Protein AF-A0A7C5UNW2-F1 (afdb_monomer_lite)

Structure (mmCIF, N/CA/C/O backbone):
data_AF-A0A7C5UNW2-F1
#
_entry.id   AF-A0A7C5UNW2-F1
#
loop_
_atom_site.group_PDB
_atom_site.id
_atom_site.type_symbol
_atom_site.label_atom_id
_atom_site.label_alt_id
_atom_site.label_comp_id
_atom_site.label_asym_id
_atom_site.label_entity_id
_atom_site.label_seq_id
_atom_site.pdbx_PDB_ins_code
_atom_site.Cartn_x
_atom_site.Cartn_y
_atom_site.Cartn_z
_atom_site.occupancy
_atom_site.B_iso_or_equiv
_atom_site.auth_seq_id
_atom_site.auth_comp_id
_atom_site.auth_asym_id
_atom_site.auth_atom_id
_atom_site.pdbx_PDB_model_num
ATOM 1 N N . MET A 1 1 ? 2.645 19.301 -46.862 1.00 43.16 1 MET A N 1
ATOM 2 C CA . MET A 1 1 ? 3.573 18.173 -46.612 1.00 43.16 1 MET A CA 1
ATOM 3 C C . MET A 1 1 ? 3.698 17.966 -45.108 1.00 43.16 1 MET A C 1
ATOM 5 O O . MET A 1 1 ? 4.313 18.787 -44.444 1.00 43.16 1 MET A O 1
ATOM 9 N N . ALA A 1 2 ? 3.049 16.935 -44.562 1.00 54.34 2 ALA A N 1
ATOM 10 C CA . ALA A 1 2 ? 3.050 16.625 -43.131 1.00 54.34 2 ALA A CA 1
ATOM 11 C C . ALA A 1 2 ? 4.183 15.639 -42.796 1.00 54.34 2 ALA A C 1
ATOM 13 O O . ALA A 1 2 ? 4.296 14.601 -43.443 1.00 54.34 2 ALA A O 1
ATOM 14 N N . ARG A 1 3 ? 5.012 15.946 -41.789 1.00 56.62 3 ARG A N 1
ATOM 15 C CA . ARG A 1 3 ? 6.009 15.017 -41.228 1.00 56.62 3 ARG A CA 1
ATOM 16 C C . ARG A 1 3 ? 5.636 14.716 -39.772 1.00 56.62 3 ARG A C 1
ATOM 18 O O . ARG A 1 3 ? 5.792 15.545 -38.887 1.00 56.62 3 ARG A O 1
ATOM 25 N N . THR A 1 4 ? 5.050 13.535 -39.615 1.00 53.78 4 THR A N 1
ATOM 26 C CA . THR A 1 4 ? 4.847 12.679 -38.432 1.00 53.78 4 THR A CA 1
ATOM 27 C C . THR A 1 4 ? 5.467 13.117 -37.095 1.00 53.78 4 THR A C 1
ATOM 29 O O . THR A 1 4 ? 6.685 13.161 -36.942 1.00 53.78 4 THR A O 1
ATOM 32 N N . PHE A 1 5 ? 4.600 13.307 -36.097 1.00 49.78 5 PHE A N 1
ATOM 33 C CA . PHE A 1 5 ? 4.890 13.466 -34.667 1.00 49.78 5 PHE A CA 1
ATOM 34 C C . PHE A 1 5 ? 5.123 12.070 -34.028 1.00 49.78 5 PHE A C 1
ATOM 36 O O . PHE A 1 5 ? 4.169 11.293 -33.964 1.00 49.78 5 PHE 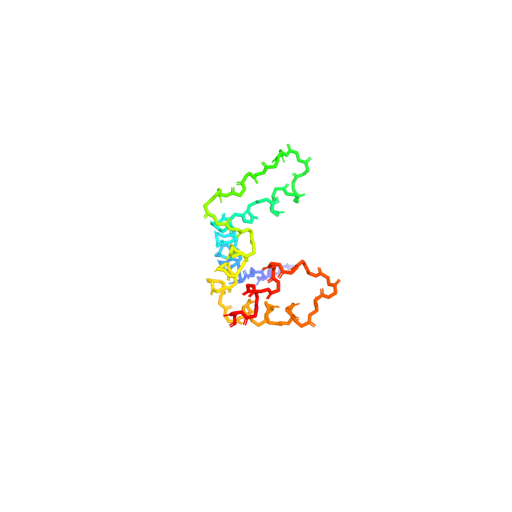A O 1
ATOM 43 N N . PRO A 1 6 ? 6.325 11.689 -33.544 1.00 55.00 6 PRO A N 1
ATOM 44 C CA . PRO A 1 6 ? 6.533 10.374 -32.939 1.00 55.00 6 PRO A CA 1
ATOM 45 C C . PRO A 1 6 ? 6.346 10.448 -31.414 1.00 55.00 6 PRO A C 1
ATOM 47 O O . PRO A 1 6 ? 7.310 10.556 -30.662 1.00 55.00 6 PRO A O 1
ATOM 50 N N . TRP A 1 7 ? 5.099 10.383 -30.936 1.00 54.47 7 TRP A N 1
ATOM 51 C CA . TRP A 1 7 ? 4.785 10.281 -29.500 1.00 54.47 7 TRP A CA 1
ATOM 52 C C . TRP A 1 7 ? 4.244 8.889 -29.164 1.00 54.47 7 TRP A C 1
ATOM 54 O O . TRP A 1 7 ? 3.052 8.698 -28.951 1.00 54.47 7 TRP A O 1
ATOM 64 N N . MET A 1 8 ? 5.132 7.894 -29.096 1.00 59.28 8 MET A N 1
ATOM 65 C CA . MET A 1 8 ? 4.835 6.627 -28.416 1.00 59.28 8 MET A CA 1
ATOM 66 C C . MET A 1 8 ? 5.287 6.744 -26.952 1.00 59.28 8 MET A C 1
ATOM 68 O O . MET A 1 8 ? 6.469 6.995 -26.696 1.00 59.28 8 MET A O 1
ATOM 72 N N . PRO A 1 9 ? 4.403 6.569 -25.952 1.00 56.88 9 PRO A N 1
ATOM 73 C CA . PRO A 1 9 ? 4.801 6.689 -24.561 1.00 56.88 9 PRO A CA 1
ATOM 74 C C . PRO A 1 9 ? 5.643 5.471 -24.158 1.00 56.88 9 PRO A C 1
ATOM 76 O O . PRO A 1 9 ? 5.122 4.378 -23.946 1.00 56.88 9 PRO A O 1
ATOM 79 N N . ARG A 1 10 ? 6.954 5.668 -23.949 1.00 59.66 10 ARG A N 1
ATOM 80 C CA . ARG A 1 10 ? 7.924 4.652 -23.465 1.00 59.66 10 ARG A CA 1
ATOM 81 C C . ARG A 1 10 ? 7.598 4.055 -22.076 1.00 59.66 10 ARG A C 1
ATOM 83 O O . ARG A 1 10 ? 8.365 3.257 -21.551 1.00 59.66 10 ARG A O 1
ATOM 90 N N . ARG A 1 11 ? 6.463 4.424 -21.473 1.00 62.66 11 ARG A N 1
ATOM 91 C CA . ARG A 1 11 ? 5.990 4.002 -20.142 1.00 62.66 11 ARG A CA 1
ATOM 92 C C . ARG A 1 11 ? 5.070 2.776 -20.169 1.00 62.66 11 ARG A C 1
ATOM 94 O O . ARG A 1 11 ? 4.816 2.199 -19.118 1.00 62.66 11 ARG A O 1
ATOM 101 N N . TRP A 1 12 ? 4.608 2.342 -21.347 1.00 69.19 12 TRP A N 1
ATOM 102 C CA . TRP A 1 12 ? 3.630 1.249 -21.496 1.00 69.19 12 TRP A CA 1
ATOM 103 C C . TRP A 1 12 ? 4.048 -0.065 -20.816 1.00 69.19 12 TRP A C 1
ATOM 105 O O . TRP A 1 12 ? 3.230 -0.729 -20.185 1.00 69.19 12 TRP A O 1
ATOM 115 N N . ARG A 1 13 ? 5.345 -0.397 -20.849 1.00 73.06 13 ARG A N 1
ATOM 116 C CA . ARG A 1 13 ? 5.891 -1.598 -20.194 1.00 73.06 13 ARG A CA 1
ATOM 117 C C . ARG A 1 13 ? 5.707 -1.579 -18.671 1.00 73.06 13 ARG A C 1
ATOM 119 O O . ARG A 1 13 ? 5.388 -2.606 -18.086 1.00 73.06 13 ARG A O 1
ATOM 126 N N . ARG A 1 14 ? 5.848 -0.407 -18.039 1.00 76.00 14 ARG A N 1
ATOM 127 C CA . ARG A 1 14 ? 5.625 -0.243 -16.593 1.00 76.00 14 ARG A CA 1
ATOM 128 C C . ARG A 1 14 ? 4.150 -0.362 -16.229 1.00 76.00 14 ARG A C 1
ATOM 130 O O . ARG A 1 14 ? 3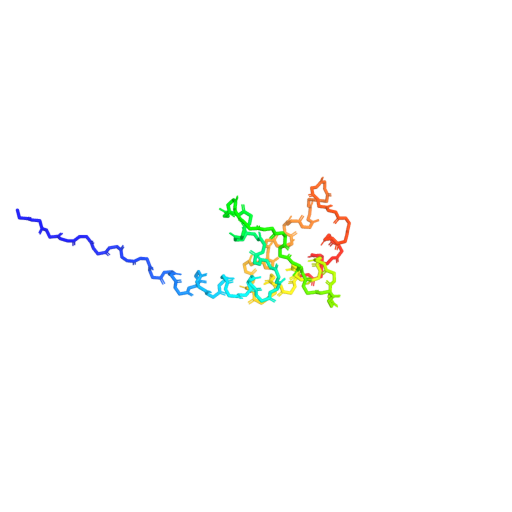.830 -0.986 -15.230 1.00 76.00 14 ARG A O 1
ATOM 137 N N . TYR A 1 15 ? 3.244 0.155 -17.057 1.00 77.06 15 TYR A N 1
ATOM 138 C CA . TYR A 1 15 ? 1.806 -0.023 -16.826 1.00 77.06 15 TYR A CA 1
ATOM 139 C C . TYR A 1 15 ? 1.380 -1.496 -16.883 1.00 77.06 15 TYR A C 1
ATOM 141 O O . TYR A 1 15 ? 0.550 -1.919 -16.078 1.00 77.06 15 TYR A O 1
ATOM 149 N N . GLN A 1 16 ? 1.970 -2.293 -17.779 1.00 78.12 16 GLN A N 1
ATOM 150 C CA . GLN A 1 16 ? 1.731 -3.741 -17.832 1.00 78.12 16 GLN A CA 1
ATOM 151 C C . GLN A 1 16 ? 2.243 -4.461 -16.576 1.00 78.12 16 GLN A C 1
ATOM 153 O O . GLN A 1 16 ? 1.548 -5.323 -16.045 1.00 78.12 16 GLN A O 1
ATOM 158 N N . GLU A 1 17 ? 3.422 -4.083 -16.076 1.00 79.44 17 GLU A N 1
ATOM 159 C CA . GLU A 1 17 ? 3.998 -4.619 -14.835 1.00 79.44 17 GLU A CA 1
ATOM 160 C C . GLU A 1 17 ? 3.121 -4.293 -13.617 1.00 79.44 17 GLU A C 1
ATOM 162 O O . GLU A 1 17 ? 2.721 -5.199 -12.887 1.00 79.44 17 GLU A O 1
ATOM 167 N N . ILE A 1 18 ? 2.722 -3.025 -13.471 1.00 82.12 18 ILE A N 1
ATOM 168 C CA . ILE A 1 18 ? 1.824 -2.565 -12.404 1.00 82.12 18 ILE A CA 1
ATOM 169 C C . ILE A 1 18 ? 0.499 -3.338 -12.439 1.00 82.12 18 ILE A C 1
ATOM 171 O O . ILE A 1 18 ? 0.040 -3.846 -11.416 1.00 82.12 18 ILE A O 1
ATOM 175 N N . SER A 1 19 ? -0.093 -3.482 -13.629 1.00 77.94 19 SER A N 1
ATOM 176 C CA . SER A 1 19 ? -1.360 -4.202 -13.810 1.00 77.94 19 SER A CA 1
ATOM 177 C C . SER A 1 19 ? -1.232 -5.681 -13.439 1.00 77.94 19 SER A C 1
ATOM 179 O O . SER A 1 19 ? -2.120 -6.236 -12.798 1.00 77.94 19 SER A O 1
ATOM 181 N N . ARG A 1 20 ? -0.115 -6.325 -13.798 1.00 82.12 20 ARG A N 1
ATOM 182 C CA . ARG A 1 20 ? 0.157 -7.730 -13.467 1.00 82.12 20 ARG A CA 1
ATOM 183 C C . ARG A 1 20 ? 0.302 -7.950 -11.958 1.00 82.12 20 ARG A C 1
ATOM 185 O O . ARG A 1 20 ? -0.239 -8.929 -11.451 1.00 82.12 20 ARG A O 1
ATOM 192 N N . ILE A 1 21 ? 1.001 -7.060 -11.253 1.00 83.12 21 ILE A N 1
ATOM 193 C CA . ILE A 1 21 ? 1.182 -7.146 -9.794 1.00 83.12 21 ILE A CA 1
ATOM 194 C C . ILE A 1 21 ? -0.161 -6.953 -9.081 1.00 83.12 21 ILE A C 1
ATOM 196 O O . ILE A 1 21 ? -0.537 -7.764 -8.238 1.00 83.12 21 ILE A O 1
ATOM 200 N N . LEU A 1 22 ? -0.938 -5.942 -9.480 1.00 80.00 22 LEU A N 1
ATOM 201 C CA . LEU A 1 22 ? -2.283 -5.707 -8.943 1.00 80.00 22 LEU A CA 1
ATOM 202 C C . LEU A 1 22 ? -3.197 -6.927 -9.130 1.00 80.00 22 LEU A C 1
ATOM 204 O O . LEU A 1 22 ? -3.846 -7.359 -8.179 1.00 80.00 22 LEU A O 1
ATOM 208 N N . LEU A 1 23 ? -3.209 -7.524 -10.327 1.00 78.25 23 LEU A N 1
ATOM 209 C CA . LEU A 1 23 ? -3.986 -8.736 -10.608 1.00 78.25 23 LEU A CA 1
ATOM 210 C C . LEU A 1 23 ? -3.575 -9.911 -9.708 1.00 78.25 23 LEU A C 1
ATOM 212 O O . LEU A 1 23 ? -4.442 -10.614 -9.193 1.00 78.25 23 LEU A O 1
ATOM 216 N N . ARG A 1 24 ? -2.269 -10.099 -9.476 1.00 78.19 24 ARG A N 1
ATOM 217 C CA . ARG A 1 24 ? -1.726 -11.168 -8.621 1.00 78.19 24 ARG A CA 1
ATOM 218 C C . ARG A 1 24 ? -2.143 -11.025 -7.155 1.00 78.19 24 ARG A C 1
ATOM 220 O O . ARG A 1 24 ? -2.387 -12.032 -6.499 1.00 78.19 24 ARG A O 1
ATOM 227 N N . HIS A 1 25 ? -2.254 -9.794 -6.660 1.00 78.75 25 HIS A N 1
ATOM 228 C CA . HIS A 1 25 ? -2.677 -9.502 -5.284 1.00 78.75 25 HIS A CA 1
ATOM 229 C C . HIS A 1 25 ? -4.192 -9.376 -5.116 1.00 78.75 25 HIS A C 1
ATOM 231 O O . HIS A 1 25 ? -4.664 -8.897 -4.093 1.00 78.75 25 HIS A O 1
ATOM 237 N N . GLY A 1 26 ? -4.975 -9.807 -6.105 1.00 70.00 26 GLY A N 1
ATOM 238 C CA . GLY A 1 26 ? -6.429 -9.832 -5.995 1.00 70.00 26 GLY A CA 1
ATOM 239 C C . GLY A 1 26 ? -7.112 -8.515 -6.353 1.00 70.00 26 GLY A C 1
ATOM 240 O O . GLY A 1 26 ? -8.332 -8.479 -6.341 1.00 70.00 26 GLY A O 1
ATOM 241 N N . PHE A 1 27 ? -6.395 -7.470 -6.788 1.00 71.31 27 PHE A N 1
ATOM 242 C CA . PHE A 1 27 ? -6.990 -6.213 -7.280 1.00 71.31 27 PHE A CA 1
ATOM 243 C C . PHE A 1 27 ? -7.560 -6.305 -8.702 1.00 71.31 27 PHE A C 1
ATOM 245 O O . PHE A 1 27 ? -7.903 -5.286 -9.304 1.00 71.31 27 PHE A O 1
ATOM 252 N N . GLY A 1 28 ? -7.721 -7.514 -9.248 1.00 64.50 28 GLY A N 1
ATOM 253 C CA . GLY A 1 28 ? -8.483 -7.727 -10.481 1.00 64.50 28 GLY A CA 1
ATOM 254 C C . GLY A 1 28 ? -9.905 -7.175 -10.393 1.00 64.50 28 GLY A C 1
ATOM 255 O 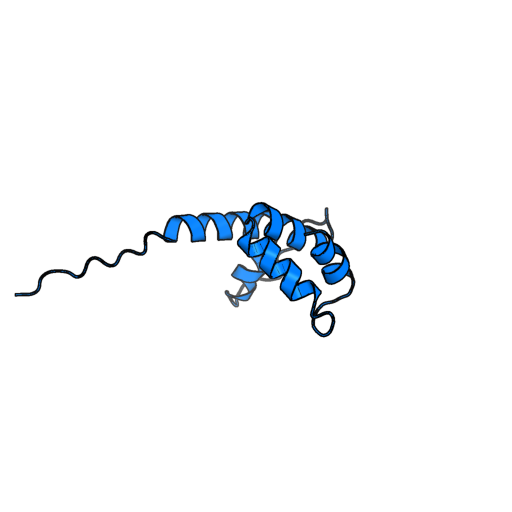O . GLY A 1 28 ? -10.402 -6.642 -11.383 1.00 64.50 28 GLY A O 1
ATOM 256 N N . PHE A 1 29 ? -10.493 -7.159 -9.189 1.00 60.22 29 PHE A N 1
ATOM 257 C CA . PHE A 1 29 ? -11.790 -6.529 -8.950 1.00 60.22 29 PHE A CA 1
ATOM 258 C C . PHE A 1 29 ? -11.801 -5.021 -9.244 1.00 60.22 29 PHE A C 1
ATOM 260 O O . PHE A 1 29 ? -12.862 -4.507 -9.548 1.00 60.22 29 PHE A O 1
ATOM 267 N N . LEU A 1 30 ? -10.682 -4.282 -9.162 1.00 63.28 30 LEU A N 1
ATOM 268 C CA . LEU A 1 30 ? -10.668 -2.845 -9.496 1.00 63.28 30 LEU A CA 1
ATOM 269 C C . LEU A 1 30 ? -10.794 -2.628 -11.009 1.00 63.28 30 LEU A C 1
ATOM 271 O O . LEU A 1 30 ? -11.503 -1.731 -11.461 1.00 63.28 30 LEU A O 1
ATOM 275 N N . LEU A 1 31 ? -10.134 -3.483 -11.794 1.00 60.41 31 LEU A N 1
ATOM 276 C CA . LEU A 1 31 ? -10.262 -3.530 -13.253 1.00 60.41 31 LEU A CA 1
ATOM 277 C C . LEU A 1 31 ? -11.648 -4.024 -13.684 1.00 60.41 31 LEU A C 1
ATOM 279 O O . LEU A 1 31 ? -12.191 -3.544 -14.679 1.00 60.41 31 LEU A O 1
ATOM 283 N N . GLU A 1 32 ? -12.232 -4.955 -12.932 1.00 59.25 32 GLU A N 1
ATOM 284 C CA . GLU A 1 32 ? -13.599 -5.421 -13.159 1.00 59.25 32 GLU A CA 1
ATOM 285 C C . GLU A 1 32 ? -14.661 -4.438 -12.669 1.00 59.25 32 GLU A C 1
ATOM 287 O O . GLU A 1 32 ? -15.644 -4.249 -13.364 1.00 59.25 32 GLU A O 1
ATOM 292 N N . ALA A 1 33 ? -14.462 -3.716 -11.567 1.00 58.56 33 ALA A N 1
ATOM 293 C CA . ALA A 1 33 ? -15.349 -2.635 -11.132 1.00 58.56 33 ALA A CA 1
ATOM 294 C C . ALA A 1 33 ? -15.376 -1.494 -12.161 1.00 58.56 33 ALA A C 1
ATOM 296 O O . ALA A 1 33 ? -16.410 -0.864 -12.372 1.00 58.56 33 ALA A O 1
ATOM 297 N N . ALA A 1 34 ? -14.262 -1.277 -12.869 1.00 59.16 34 ALA A N 1
ATOM 298 C CA . ALA A 1 34 ? -14.197 -0.384 -14.021 1.00 59.16 34 ALA A CA 1
ATOM 299 C C . ALA A 1 34 ? -14.889 -0.947 -15.287 1.00 59.16 34 ALA A C 1
ATOM 301 O O . ALA A 1 34 ? -15.096 -0.206 -16.250 1.00 59.16 34 ALA A O 1
ATOM 302 N N . ARG A 1 35 ? -15.274 -2.235 -15.313 1.00 59.72 35 ARG A N 1
ATOM 303 C CA . ARG A 1 35 ? -16.066 -2.876 -16.377 1.00 59.72 35 ARG A CA 1
ATOM 304 C C . ARG A 1 35 ? -17.441 -3.305 -15.839 1.00 59.72 35 ARG A C 1
ATOM 306 O O . ARG A 1 35 ? -17.557 -4.371 -15.247 1.00 59.72 35 ARG A O 1
ATOM 313 N N . PRO A 1 36 ? -18.530 -2.580 -16.139 1.00 51.47 36 PRO A N 1
ATOM 314 C CA . PRO A 1 36 ? -19.804 -2.671 -15.410 1.00 51.47 36 PRO A CA 1
ATOM 315 C C . PRO A 1 36 ? -20.631 -3.968 -15.612 1.00 51.47 36 PRO A C 1
ATOM 317 O O . PRO A 1 36 ? -21.852 -3.925 -15.502 1.00 51.47 36 PRO A O 1
ATOM 320 N N . ARG A 1 37 ? -20.039 -5.124 -15.962 1.00 55.31 37 ARG A N 1
ATOM 321 C CA . ARG A 1 37 ? -20.794 -6.321 -16.386 1.00 55.31 37 ARG A CA 1
ATOM 322 C C . ARG A 1 37 ? -20.365 -7.694 -15.857 1.00 55.31 37 ARG A C 1
ATOM 324 O O . ARG A 1 37 ? -20.923 -8.674 -16.347 1.00 55.31 37 ARG A O 1
ATOM 331 N N . ARG A 1 38 ? -19.471 -7.847 -14.875 1.00 47.09 38 ARG A N 1
ATOM 332 C CA . ARG A 1 38 ? -19.271 -9.168 -14.233 1.00 47.09 38 ARG A CA 1
ATOM 333 C C . ARG A 1 38 ? -19.132 -9.061 -12.715 1.00 47.09 38 ARG A C 1
ATOM 335 O O . ARG A 1 38 ? -18.586 -8.088 -12.217 1.00 47.09 38 ARG A O 1
ATOM 342 N N . GLY A 1 39 ? -19.761 -10.023 -12.031 1.00 52.25 39 GLY A N 1
ATOM 343 C CA . GLY A 1 39 ? -19.956 -10.082 -10.579 1.00 52.25 39 GLY A CA 1
ATOM 344 C C . GLY A 1 39 ? -18.658 -10.192 -9.770 1.00 52.25 39 GLY A C 1
ATOM 345 O O . GLY A 1 39 ? -17.579 -10.226 -10.350 1.00 52.25 39 GLY A O 1
ATOM 346 N N . PRO A 1 40 ? -18.753 -10.231 -8.429 1.00 52.38 40 PRO A N 1
ATOM 347 C CA . PRO A 1 40 ? -17.613 -10.007 -7.549 1.00 52.38 40 PRO A CA 1
ATOM 348 C C . PRO A 1 40 ? -16.522 -11.062 -7.754 1.00 52.38 40 PRO A C 1
ATOM 350 O O . PRO A 1 40 ? -16.733 -12.249 -7.496 1.00 52.38 40 PRO A O 1
ATOM 353 N N . LEU A 1 41 ? -15.338 -10.617 -8.182 1.00 55.47 41 LEU A N 1
ATOM 354 C CA . LEU A 1 41 ? -14.132 -11.431 -8.147 1.00 55.47 41 LEU A CA 1
ATOM 355 C C . LEU A 1 41 ? -13.800 -11.725 -6.680 1.00 55.47 41 LEU A C 1
ATOM 357 O O . LEU A 1 41 ? -13.496 -10.819 -5.903 1.00 55.47 41 LEU A O 1
ATOM 361 N N . ARG A 1 42 ? -13.895 -12.999 -6.293 1.00 54.59 42 ARG A N 1
ATOM 362 C CA . ARG A 1 42 ? -13.443 -13.477 -4.984 1.00 54.59 42 ARG A CA 1
ATOM 363 C C . ARG A 1 42 ? -11.958 -13.154 -4.831 1.00 54.59 42 ARG A C 1
ATOM 365 O O . ARG A 1 42 ? -11.138 -13.614 -5.626 1.00 54.59 42 ARG A O 1
ATOM 372 N N . LEU A 1 43 ? -11.624 -12.373 -3.806 1.00 57.03 43 LEU A N 1
ATOM 373 C CA . LEU A 1 43 ? -10.259 -12.307 -3.293 1.00 57.03 43 LEU A CA 1
ATOM 374 C C . LEU A 1 43 ? -9.839 -13.743 -2.935 1.00 57.03 43 LEU A C 1
ATOM 376 O O . LEU A 1 43 ? -10.672 -14.479 -2.404 1.00 57.03 43 LEU A O 1
ATOM 380 N N . PRO A 1 44 ? -8.606 -14.180 -3.237 1.00 55.38 44 PRO 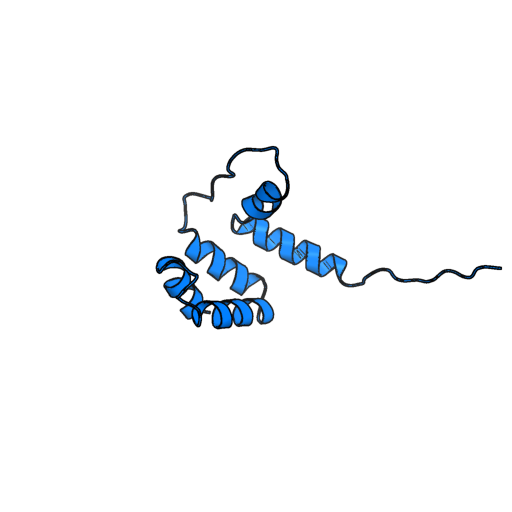A N 1
ATOM 381 C CA . PRO A 1 44 ? -8.131 -15.479 -2.781 1.00 55.38 44 PRO A CA 1
ATOM 382 C C . PRO A 1 44 ? -8.297 -15.551 -1.257 1.00 55.38 44 PRO A C 1
ATOM 384 O O . PRO A 1 44 ? -7.723 -14.730 -0.547 1.00 55.38 44 PRO A O 1
ATOM 387 N N . ASP A 1 45 ? -9.076 -16.514 -0.754 1.00 58.44 45 ASP A N 1
ATOM 388 C CA . ASP A 1 45 ? -9.481 -16.639 0.663 1.00 58.44 45 ASP A CA 1
ATOM 389 C C . ASP A 1 45 ? -8.303 -16.864 1.645 1.00 58.44 45 ASP A C 1
ATOM 391 O O . ASP A 1 45 ? -8.493 -17.103 2.835 1.00 58.44 45 ASP A O 1
ATOM 395 N N . THR A 1 46 ? -7.060 -16.809 1.166 1.00 64.81 46 THR A N 1
ATOM 396 C CA . THR A 1 46 ? -5.852 -17.125 1.931 1.00 64.81 46 THR A CA 1
ATOM 397 C C . THR A 1 46 ? -5.300 -15.966 2.760 1.00 64.81 46 THR A C 1
ATOM 399 O O . THR A 1 46 ? -4.596 -16.228 3.733 1.00 64.81 46 THR A O 1
ATOM 402 N N . LEU A 1 47 ? -5.560 -14.697 2.407 1.00 71.00 47 LEU A N 1
ATOM 403 C CA . LEU A 1 47 ? -5.053 -13.541 3.165 1.00 71.00 47 LEU A CA 1
ATOM 404 C C . LEU A 1 47 ? -6.103 -12.423 3.293 1.00 71.00 47 LEU A C 1
ATOM 406 O O . LEU A 1 47 ? -6.914 -12.221 2.390 1.00 71.00 47 LEU A O 1
ATOM 410 N N . PRO A 1 48 ? -6.063 -11.633 4.385 1.00 80.19 48 PRO A N 1
ATOM 411 C CA . PRO A 1 48 ? -6.918 -10.462 4.528 1.00 80.19 48 PRO A CA 1
ATOM 412 C C . PRO A 1 48 ? -6.691 -9.436 3.398 1.00 80.19 48 PRO A C 1
ATOM 414 O O . PRO A 1 48 ? -5.539 -9.210 3.007 1.00 80.19 48 PRO A O 1
ATOM 417 N N . PRO A 1 49 ? -7.740 -8.730 2.929 1.00 80.06 49 PRO A N 1
ATOM 418 C CA . PRO A 1 49 ? -7.632 -7.744 1.845 1.00 80.06 49 PRO A CA 1
ATOM 419 C C . PRO A 1 49 ? -6.581 -6.651 2.108 1.00 80.06 49 PRO A C 1
ATOM 421 O O . PRO A 1 49 ? -5.888 -6.201 1.197 1.00 80.06 49 PRO A O 1
ATOM 424 N N . ALA A 1 50 ? -6.424 -6.245 3.371 1.00 86.12 50 ALA A N 1
ATOM 425 C CA . ALA A 1 50 ? -5.445 -5.240 3.775 1.00 86.12 50 ALA A CA 1
ATOM 426 C C . ALA A 1 50 ? -3.993 -5.697 3.565 1.00 86.12 50 ALA A C 1
ATOM 428 O O . ALA A 1 50 ? -3.154 -4.929 3.093 1.00 86.12 50 ALA A O 1
ATOM 429 N N . ARG A 1 51 ? -3.712 -6.973 3.838 1.00 86.94 51 ARG A N 1
ATOM 430 C CA . ARG A 1 51 ? -2.383 -7.562 3.661 1.00 86.94 51 ARG A CA 1
ATOM 431 C C . ARG A 1 51 ? -2.032 -7.728 2.186 1.00 86.94 51 ARG A C 1
ATOM 433 O O . ARG A 1 51 ? -0.886 -7.511 1.802 1.00 86.94 51 ARG A O 1
ATOM 440 N N . HIS A 1 52 ? -3.024 -8.051 1.355 1.00 85.00 52 HIS A N 1
ATOM 441 C CA . HIS A 1 52 ? -2.883 -8.030 -0.101 1.00 85.00 52 HIS A CA 1
ATOM 442 C C . HIS A 1 52 ? -2.506 -6.638 -0.624 1.00 85.00 52 HIS A C 1
ATOM 444 O O . HIS A 1 52 ? -1.638 -6.532 -1.489 1.00 85.00 52 HIS A O 1
ATOM 450 N N . LEU A 1 53 ? -3.096 -5.569 -0.073 1.00 86.19 53 LEU A N 1
ATOM 451 C CA . LEU A 1 53 ? -2.714 -4.204 -0.439 1.00 86.19 53 LEU A CA 1
ATOM 452 C C . LEU A 1 53 ? -1.257 -3.907 -0.088 1.00 86.19 53 LEU A C 1
ATOM 454 O O . LEU A 1 53 ? -0.526 -3.421 -0.946 1.00 86.19 53 LEU A O 1
ATOM 458 N N . ARG A 1 54 ? -0.828 -4.216 1.141 1.00 90.94 54 ARG A N 1
ATOM 459 C CA . ARG A 1 54 ? 0.561 -4.001 1.574 1.00 90.94 54 ARG A CA 1
ATOM 460 C C . ARG A 1 54 ? 1.546 -4.700 0.639 1.00 90.94 54 ARG A C 1
ATOM 462 O O . ARG A 1 54 ? 2.425 -4.048 0.088 1.00 90.94 54 ARG A O 1
ATOM 469 N N . LEU A 1 55 ? 1.341 -5.994 0.393 1.00 88.69 55 LEU A N 1
ATOM 470 C CA . LEU A 1 55 ? 2.209 -6.787 -0.483 1.00 88.69 55 LEU A CA 1
ATOM 471 C C . LEU A 1 55 ? 2.230 -6.258 -1.926 1.00 88.69 55 LEU A C 1
ATOM 473 O O . LEU A 1 55 ? 3.285 -6.242 -2.557 1.00 88.69 55 LEU A O 1
ATOM 477 N N . ALA A 1 56 ? 1.091 -5.784 -2.440 1.00 87.69 56 ALA A N 1
ATOM 478 C CA . ALA A 1 56 ? 1.041 -5.145 -3.750 1.00 87.69 56 ALA A CA 1
ATOM 479 C C . ALA A 1 56 ? 1.881 -3.862 -3.783 1.00 87.69 56 ALA A C 1
ATOM 481 O O . ALA A 1 56 ? 2.648 -3.668 -4.720 1.00 87.69 56 ALA A O 1
ATOM 482 N N . LEU A 1 57 ? 1.768 -2.997 -2.772 1.00 89.50 57 LEU A N 1
ATOM 483 C CA . LEU A 1 57 ? 2.538 -1.752 -2.696 1.00 89.50 57 LEU A CA 1
ATOM 484 C C . LEU A 1 57 ? 4.046 -2.012 -2.550 1.00 89.50 57 LEU A C 1
ATOM 486 O O . LEU A 1 57 ? 4.833 -1.301 -3.173 1.00 89.50 57 LEU A O 1
ATOM 490 N N . GLU A 1 58 ? 4.443 -3.048 -1.805 1.00 89.81 58 GLU A N 1
ATOM 491 C CA . GLU A 1 58 ? 5.840 -3.498 -1.695 1.00 89.81 58 GLU A CA 1
ATOM 492 C C . GLU A 1 58 ? 6.392 -3.980 -3.041 1.00 89.81 58 GLU A C 1
ATOM 494 O O . GLU A 1 58 ? 7.449 -3.522 -3.475 1.00 89.81 58 GLU A O 1
ATOM 499 N N . GLU A 1 59 ? 5.664 -4.861 -3.737 1.00 87.38 59 GLU A N 1
ATOM 500 C CA . GLU A 1 59 ? 6.092 -5.421 -5.029 1.00 87.38 59 GLU A CA 1
ATOM 501 C C . GLU A 1 59 ? 6.108 -4.354 -6.141 1.00 87.38 59 GLU A C 1
ATOM 503 O O . GLU A 1 59 ? 6.943 -4.407 -7.043 1.00 87.38 59 GLU A O 1
ATOM 508 N N . LEU A 1 60 ? 5.238 -3.340 -6.057 1.00 86.94 60 LEU A N 1
ATOM 509 C CA . LEU A 1 60 ? 5.223 -2.183 -6.961 1.00 86.94 60 LEU A CA 1
ATOM 510 C C . LEU A 1 60 ? 6.394 -1.205 -6.725 1.00 86.94 60 LEU A C 1
ATOM 512 O O . LEU A 1 60 ? 6.713 -0.399 -7.607 1.00 86.94 60 LEU A O 1
ATOM 516 N N . GLY A 1 61 ? 7.048 -1.277 -5.563 1.00 86.69 61 GLY A N 1
ATOM 517 C CA . GLY A 1 61 ? 8.290 -0.573 -5.262 1.00 86.69 61 GLY A CA 1
ATOM 518 C C . GLY A 1 61 ? 8.133 0.786 -4.554 1.00 86.69 61 GLY A C 1
ATOM 519 O O . GLY A 1 61 ? 7.044 1.179 -4.130 1.00 86.69 61 GLY A O 1
ATOM 520 N N . PRO A 1 62 ? 9.234 1.554 -4.421 1.00 89.00 62 PRO A N 1
ATOM 521 C CA . PRO A 1 62 ? 9.360 2.647 -3.448 1.00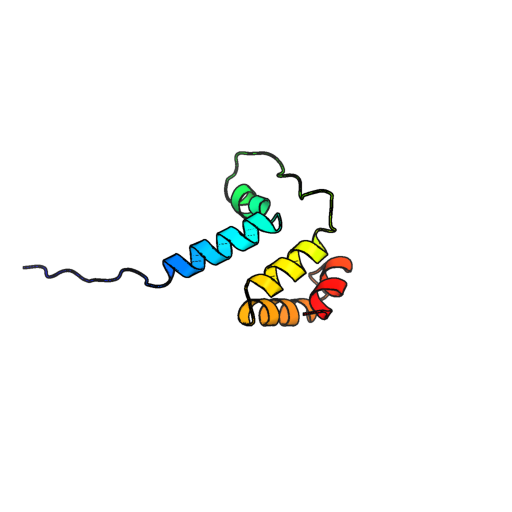 89.00 62 PRO A CA 1
ATOM 522 C C . PRO A 1 62 ? 8.359 3.794 -3.633 1.00 89.00 62 PRO A C 1
ATOM 524 O O . PRO A 1 62 ? 7.954 4.427 -2.660 1.00 89.00 62 PRO A O 1
ATOM 527 N N . THR A 1 63 ? 7.914 4.062 -4.863 1.00 85.88 63 THR A N 1
ATOM 528 C CA . THR A 1 63 ? 6.871 5.068 -5.116 1.00 85.88 63 THR A CA 1
ATOM 529 C C . THR A 1 63 ? 5.538 4.669 -4.484 1.00 85.88 63 THR A C 1
ATOM 531 O O . THR A 1 63 ? 4.865 5.509 -3.894 1.00 85.88 63 THR A O 1
ATOM 534 N N . PHE A 1 64 ? 5.162 3.394 -4.576 1.00 88.38 64 PHE A N 1
ATOM 535 C CA . PHE A 1 64 ? 3.900 2.884 -4.044 1.00 88.38 64 PHE A CA 1
ATOM 536 C C . PHE A 1 64 ? 3.959 2.666 -2.532 1.00 88.38 64 PHE A C 1
ATOM 538 O O . PHE A 1 64 ? 2.982 2.962 -1.848 1.00 88.38 64 PHE A O 1
ATOM 545 N N . ILE A 1 65 ? 5.125 2.291 -2.000 1.00 89.50 65 ILE A N 1
ATOM 546 C CA . ILE A 1 65 ? 5.413 2.322 -0.557 1.00 89.50 65 ILE A CA 1
ATOM 547 C C . ILE A 1 65 ? 5.146 3.725 0.005 1.00 89.50 65 ILE A C 1
ATOM 549 O O . ILE A 1 65 ? 4.369 3.884 0.945 1.00 89.50 65 ILE A O 1
ATOM 553 N N . LYS A 1 66 ? 5.697 4.770 -0.630 1.00 89.81 66 LYS A N 1
ATOM 554 C CA . LYS A 1 66 ? 5.490 6.164 -0.204 1.00 89.81 66 LYS A CA 1
ATOM 555 C C . LYS A 1 66 ? 4.013 6.569 -0.226 1.00 89.81 66 LYS A C 1
ATOM 557 O O . LYS A 1 66 ? 3.557 7.283 0.663 1.00 89.81 66 LYS A O 1
ATOM 562 N N . LEU A 1 67 ? 3.258 6.115 -1.228 1.00 89.69 67 LEU A N 1
ATOM 563 C CA . LEU A 1 67 ? 1.812 6.337 -1.289 1.00 89.69 67 LEU A CA 1
ATOM 564 C C . LEU A 1 67 ? 1.087 5.637 -0.134 1.00 89.69 67 LEU A C 1
ATOM 566 O O . LEU A 1 67 ? 0.229 6.257 0.486 1.00 89.69 67 LEU A O 1
ATOM 570 N N . GLY A 1 68 ? 1.456 4.395 0.188 1.00 90.56 68 GLY A N 1
ATOM 571 C CA . GLY A 1 68 ? 0.928 3.670 1.344 1.00 90.56 68 GLY A CA 1
ATOM 572 C C . GLY A 1 68 ? 1.170 4.407 2.662 1.00 90.56 68 GLY A C 1
ATOM 573 O O . GLY A 1 68 ? 0.236 4.593 3.439 1.00 90.56 68 GLY A O 1
ATOM 574 N N . GLN A 1 69 ? 2.383 4.931 2.854 1.00 90.81 69 GLN A N 1
ATOM 575 C CA . GLN A 1 69 ? 2.741 5.749 4.017 1.00 90.81 69 GLN A CA 1
ATOM 576 C C . GLN A 1 69 ? 1.930 7.051 4.090 1.00 90.81 69 GLN A C 1
ATOM 578 O O . GLN A 1 69 ? 1.447 7.422 5.150 1.00 90.81 69 GLN A O 1
ATOM 583 N N . ILE A 1 70 ? 1.727 7.758 2.973 1.00 91.88 70 ILE A N 1
ATOM 584 C CA . ILE A 1 70 ? 0.885 8.969 2.966 1.00 91.88 70 ILE A CA 1
ATOM 585 C C . ILE A 1 70 ? -0.569 8.612 3.299 1.00 91.88 70 ILE A C 1
ATOM 587 O O . ILE A 1 70 ? -1.228 9.329 4.050 1.00 91.88 70 ILE A O 1
ATOM 591 N N . LEU A 1 71 ? -1.076 7.503 2.762 1.00 87.62 71 LEU A N 1
ATOM 592 C CA . LEU A 1 71 ? -2.433 7.036 3.031 1.00 87.62 71 LEU A CA 1
ATOM 593 C C . LEU A 1 71 ? -2.628 6.654 4.505 1.00 87.62 71 LEU A C 1
ATOM 595 O O . LEU A 1 71 ? -3.660 7.008 5.069 1.00 87.62 71 LEU A O 1
ATOM 599 N N . SER A 1 72 ? -1.642 6.030 5.159 1.00 88.25 72 SER A N 1
ATOM 600 C CA . SER A 1 72 ? -1.741 5.660 6.580 1.00 88.25 72 SER A CA 1
ATOM 601 C C . SER A 1 72 ? -1.824 6.867 7.521 1.00 88.25 72 SER A C 1
ATOM 603 O O . SER A 1 72 ? -2.412 6.761 8.595 1.00 88.25 72 SER A O 1
ATOM 605 N N . THR A 1 73 ? -1.339 8.041 7.096 1.00 88.25 73 THR A N 1
ATOM 606 C CA . THR A 1 73 ? -1.507 9.301 7.849 1.00 88.25 73 THR A CA 1
ATOM 607 C C . THR A 1 73 ? -2.928 9.868 7.804 1.00 88.25 73 THR A C 1
ATOM 609 O O . THR A 1 73 ? -3.220 10.824 8.521 1.00 88.25 73 THR A O 1
ATOM 612 N N . ARG A 1 74 ? -3.822 9.298 6.980 1.00 85.88 74 ARG A N 1
ATOM 613 C CA . ARG A 1 74 ? -5.231 9.709 6.846 1.00 85.88 74 ARG A CA 1
ATOM 614 C C . ARG A 1 74 ? -6.186 8.608 7.317 1.00 85.88 74 ARG A C 1
ATOM 616 O O . ARG A 1 74 ? -6.912 8.020 6.506 1.00 85.88 74 ARG A O 1
ATOM 623 N N . PRO A 1 75 ? -6.195 8.308 8.631 1.00 77.06 75 PRO A N 1
ATOM 624 C CA . PRO A 1 75 ? -7.028 7.254 9.198 1.00 77.06 75 PRO A CA 1
ATOM 625 C C . PRO A 1 75 ? -8.528 7.570 9.113 1.00 77.06 75 PRO A C 1
ATOM 627 O O . PRO A 1 75 ? -9.351 6.674 9.249 1.00 77.06 75 PRO A O 1
ATOM 630 N N . ASP A 1 76 ? -8.894 8.823 8.830 1.00 82.25 76 ASP A N 1
ATOM 631 C CA . ASP A 1 76 ? -10.272 9.275 8.631 1.00 82.25 76 ASP A CA 1
ATOM 632 C C . ASP A 1 76 ? -10.973 8.612 7.433 1.00 82.25 76 ASP A C 1
ATOM 634 O O . ASP A 1 76 ? -12.201 8.576 7.383 1.00 82.25 76 ASP A O 1
ATOM 638 N N . ARG A 1 77 ? -10.218 8.076 6.464 1.00 79.19 77 ARG A N 1
ATOM 639 C CA . ARG A 1 77 ? -10.760 7.504 5.213 1.00 79.19 77 ARG A CA 1
ATOM 640 C C . ARG A 1 77 ? -10.467 6.024 5.022 1.00 79.19 77 ARG A C 1
ATOM 642 O O . ARG A 1 77 ? -10.833 5.467 3.987 1.00 79.19 77 ARG A O 1
ATOM 649 N N . LEU A 1 78 ? -9.796 5.391 5.980 1.00 84.06 78 LEU A N 1
ATOM 650 C CA . LEU A 1 78 ? -9.339 4.013 5.859 1.00 84.06 78 LEU A CA 1
ATOM 651 C C . LEU A 1 78 ? -9.833 3.175 7.039 1.00 84.06 78 LEU A C 1
ATOM 653 O O . LEU A 1 78 ? -9.771 3.618 8.182 1.00 84.06 78 LEU A O 1
ATOM 657 N N . PRO A 1 79 ? -10.295 1.940 6.799 1.00 85.62 79 PRO A N 1
ATOM 658 C CA . PRO A 1 79 ? -10.661 1.044 7.882 1.00 85.62 79 PRO A CA 1
ATOM 659 C C . PRO A 1 79 ? -9.410 0.607 8.662 1.00 85.62 79 PRO A C 1
ATOM 661 O O . PRO A 1 79 ? -8.327 0.447 8.094 1.00 85.62 79 PRO A O 1
ATOM 664 N N . SER A 1 80 ? -9.572 0.357 9.964 1.00 87.69 80 SER A N 1
ATOM 665 C CA . SER A 1 80 ? -8.478 0.004 10.887 1.00 87.69 80 SER A CA 1
ATOM 666 C C . SER A 1 80 ? -7.534 -1.112 10.388 1.00 87.69 80 SER A C 1
ATOM 668 O O . SER A 1 80 ? -6.319 -0.914 10.468 1.00 87.69 80 SER A O 1
ATOM 670 N N . PRO A 1 81 ? -8.015 -2.219 9.777 1.00 86.94 81 PRO A N 1
ATOM 671 C CA . PRO A 1 81 ? -7.134 -3.263 9.248 1.00 86.94 81 PRO A CA 1
ATOM 672 C C . PRO A 1 81 ? -6.204 -2.784 8.127 1.00 86.94 81 PRO A C 1
ATOM 674 O O . PRO A 1 81 ? -5.089 -3.278 8.002 1.00 86.94 81 PRO A O 1
ATOM 677 N N . LEU A 1 82 ? -6.646 -1.818 7.311 1.00 86.31 82 LEU A N 1
ATOM 678 C CA . LEU A 1 82 ? -5.822 -1.243 6.248 1.00 86.31 82 LEU A CA 1
ATOM 679 C C . LEU A 1 82 ? -4.714 -0.364 6.823 1.00 86.31 82 LEU A C 1
ATOM 681 O O . LEU A 1 82 ? -3.572 -0.472 6.393 1.00 86.31 82 LEU A O 1
ATOM 685 N N . ILE A 1 83 ? -5.027 0.459 7.823 1.00 90.19 83 ILE A N 1
ATOM 686 C CA . ILE A 1 83 ? -4.031 1.308 8.489 1.00 90.19 83 ILE A CA 1
ATOM 687 C C . ILE A 1 83 ? -2.954 0.441 9.153 1.00 90.19 83 ILE A C 1
ATOM 689 O O . ILE A 1 83 ? -1.769 0.715 8.979 1.00 90.19 83 ILE A O 1
ATOM 693 N N . ALA A 1 84 ? -3.361 -0.627 9.850 1.00 90.88 84 ALA A N 1
ATOM 694 C CA . ALA A 1 84 ? -2.445 -1.541 10.529 1.00 90.88 84 ALA A CA 1
ATOM 695 C C . ALA A 1 84 ? -1.409 -2.165 9.578 1.00 90.88 84 ALA A C 1
ATOM 697 O O . ALA A 1 84 ? -0.245 -2.288 9.939 1.00 90.88 84 ALA A O 1
ATOM 698 N N . GLU A 1 85 ? -1.813 -2.512 8.354 1.00 92.06 85 GLU A N 1
ATOM 699 C CA . GLU A 1 85 ? -0.908 -3.062 7.340 1.00 92.06 85 GLU A CA 1
ATOM 700 C C . GLU A 1 85 ? -0.079 -1.970 6.639 1.00 92.06 85 GLU A C 1
ATOM 702 O O . GLU A 1 85 ? 1.101 -2.173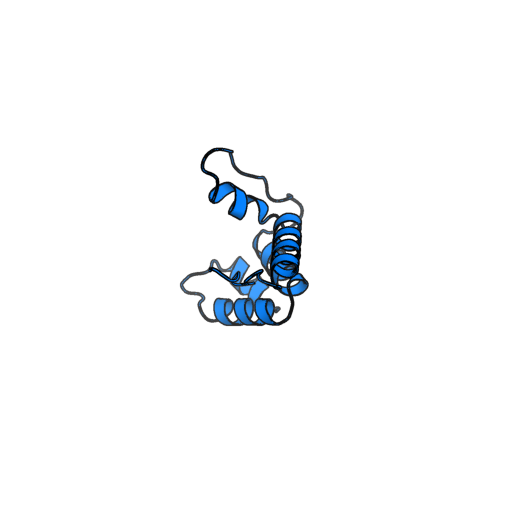 6.372 1.00 92.06 85 GLU A O 1
ATOM 707 N N . LEU A 1 86 ? -0.648 -0.791 6.360 1.00 90.44 86 LEU A N 1
ATOM 708 C CA . LEU A 1 86 ? 0.064 0.293 5.666 1.00 90.44 86 LEU A CA 1
ATOM 709 C C . LEU A 1 86 ? 1.166 0.952 6.509 1.00 90.44 86 LEU A C 1
ATOM 711 O O . LEU A 1 86 ? 2.091 1.522 5.941 1.00 90.44 86 LEU A O 1
ATOM 715 N N . VAL A 1 87 ? 1.087 0.888 7.841 1.00 90.25 87 VAL A N 1
ATOM 716 C CA . VAL A 1 87 ? 2.149 1.374 8.747 1.00 90.25 87 VAL A CA 1
ATOM 717 C C . VAL A 1 87 ? 3.405 0.489 8.700 1.00 90.25 87 VAL A C 1
ATOM 719 O O . VAL A 1 87 ? 4.474 0.929 9.111 1.00 90.25 87 VAL A O 1
ATOM 722 N N . LEU A 1 88 ? 3.302 -0.736 8.175 1.00 89.00 88 LEU A N 1
ATOM 723 C CA . LEU A 1 88 ? 4.428 -1.669 8.042 1.00 89.00 88 LEU A CA 1
ATOM 724 C C . LEU A 1 88 ? 5.274 -1.439 6.772 1.00 89.00 88 LEU A C 1
ATOM 726 O O . LEU A 1 88 ? 6.275 -2.131 6.599 1.00 89.00 88 LEU A O 1
ATOM 730 N N . LEU A 1 89 ? 4.854 -0.518 5.892 1.00 85.75 89 LEU A N 1
ATOM 731 C CA . LEU A 1 89 ? 5.529 -0.129 4.642 1.00 85.75 89 LEU A CA 1
ATOM 732 C C . LEU A 1 89 ? 6.627 0.913 4.875 1.00 85.75 89 LEU A C 1
ATOM 734 O O . LEU A 1 89 ? 7.699 0.792 4.245 1.00 85.75 89 LEU A O 1
#

Sequence (89 aa):
MARTFPWMPRRWRRYQEISRILLRHGFGFLLEAARPRRGPLRLPDTLPPARHLRLALEELGPTFIKLGQILSTRPDRLPSPLIAELVLL

Radius of gyration: 16.87 Å; chains: 1; bounding box: 30×35×58 Å

pLDDT: mean 74.9, std 14.28, range [43.16, 92.06]

Secondary structure (DSSP, 8-state):
---------TTHHHHHHHHHHHHHTTTHHHHHHTSTTS---PPPTTS-HHHHHHHHHHHH-HHHHHHHHHHHT-GGGS-HHHHHHHTT-

Foldseek 3Di:
DDDDDDDDPPCVVLVVVLVVLCVVLQVVVVVVVVVVDDDDDDGPPPDDNLLSQLSSLVSNDDVSLVVLVVVLVCPVPDDPSNNVSSVVD